Protein AF-A0A1V5F8S8-F1 (afdb_monomer_lite)

Secondary structure (DSSP, 8-state):
-HHHHHHHHTT--HHHHHHHHHHHHHHHHHHHHHHHHHHHHHHHHHHHHHHHHHHHHHHHHHHHHHHHHHHHHHHHHH-SHHHHHHHHHHHHHHHHHHHTTS--GGGS--

Foldseek 3Di:
DVQLVVVVVVVDASLVSLVVVVVVCCVVVVVVVVVCCVVCVVVVCVVQNPVSVVVVVVVCVVVVVVCSVVVSVVCNPPNCVVVVVVVVVVVVVVVVCVVVVNDDCVVVPD

Sequence (110 aa):
MVTIVAALLLGYSPRAAAEFSFLLALPTLGAATCHDLLGEGGAILEAAGPAGLALGFLTSLVVAWAAVKGFVAYLTRHGLSPFGWYRVALAVLLLGLTLAGIIQWEELMQ

pLDDT: mean 89.62, std 8.62, range [43.44, 97.38]

Radius of gyration: 18.08 Å; chains: 1; bounding box: 37×26×43 Å

Structure (mmCIF, N/CA/C/O backbone):
data_AF-A0A1V5F8S8-F1
#
_entry.id   AF-A0A1V5F8S8-F1
#
loop_
_atom_site.group_PDB
_atom_site.id
_atom_site.type_symbol
_atom_site.label_atom_id
_atom_site.label_alt_id
_atom_site.label_comp_id
_atom_site.label_asym_id
_atom_site.label_entity_id
_atom_site.label_seq_id
_atom_site.pdbx_PDB_ins_code
_atom_site.Cartn_x
_atom_site.Cartn_y
_atom_site.Cartn_z
_atom_site.occupancy
_atom_site.B_iso_or_equiv
_atom_site.auth_seq_id
_atom_site.auth_comp_id
_atom_site.auth_asym_id
_atom_site.auth_atom_id
_atom_site.pdbx_PDB_model_num
ATOM 1 N N . MET A 1 1 ? -4.916 -5.979 2.774 1.00 81.50 1 MET A N 1
ATOM 2 C CA . MET A 1 1 ? -6.104 -6.075 3.662 1.00 81.50 1 MET A CA 1
ATOM 3 C C . MET A 1 1 ? -6.115 -7.327 4.515 1.00 81.50 1 MET A C 1
ATOM 5 O O . MET A 1 1 ? -6.535 -7.207 5.653 1.00 81.50 1 MET A O 1
ATOM 9 N N . VAL A 1 2 ? -5.661 -8.483 4.015 1.00 92.25 2 VAL A N 1
ATOM 10 C CA . VAL A 1 2 ? -5.660 -9.747 4.779 1.00 92.25 2 VAL A CA 1
ATOM 11 C C . VAL A 1 2 ? -5.029 -9.581 6.168 1.00 92.25 2 VAL A C 1
ATOM 13 O O . VAL A 1 2 ? -5.662 -9.887 7.167 1.00 92.25 2 VAL A O 1
ATOM 16 N N . THR A 1 3 ? -3.842 -8.982 6.233 1.00 93.88 3 THR A N 1
ATOM 17 C CA . THR A 1 3 ? -3.098 -8.680 7.469 1.00 93.88 3 THR A CA 1
ATOM 18 C C . THR A 1 3 ? -3.836 -7.728 8.416 1.00 93.88 3 THR A C 1
ATOM 20 O O . THR A 1 3 ? -3.908 -7.983 9.613 1.00 93.88 3 THR A O 1
ATOM 23 N N . ILE A 1 4 ? -4.431 -6.654 7.888 1.00 93.25 4 ILE A N 1
ATOM 24 C CA . ILE A 1 4 ? -5.197 -5.674 8.678 1.00 93.25 4 ILE A CA 1
ATOM 25 C C . ILE A 1 4 ? -6.456 -6.326 9.260 1.00 93.25 4 ILE A C 1
ATOM 27 O O . ILE A 1 4 ? -6.739 -6.173 10.443 1.00 93.25 4 ILE A O 1
ATOM 31 N N . VAL A 1 5 ? -7.204 -7.072 8.442 1.00 93.56 5 VAL A N 1
ATOM 32 C CA . VAL A 1 5 ? -8.417 -7.778 8.877 1.00 93.56 5 VAL A CA 1
ATOM 33 C C . VAL A 1 5 ? -8.069 -8.835 9.921 1.00 93.56 5 VAL A C 1
ATOM 35 O O . VAL A 1 5 ? -8.736 -8.897 10.946 1.00 93.56 5 VAL A O 1
ATOM 38 N N . ALA A 1 6 ? -6.997 -9.604 9.718 1.00 94.75 6 ALA A N 1
ATOM 39 C CA . ALA A 1 6 ? -6.528 -10.579 10.699 1.00 94.75 6 ALA A CA 1
ATOM 40 C C . ALA A 1 6 ? -6.216 -9.924 12.056 1.00 94.75 6 ALA A C 1
ATOM 42 O O . ALA A 1 6 ? -6.681 -10.400 13.085 1.00 94.75 6 ALA A O 1
ATOM 43 N N . ALA A 1 7 ? -5.506 -8.791 12.069 1.00 93.94 7 ALA A N 1
ATOM 44 C CA . ALA A 1 7 ? -5.225 -8.059 13.303 1.00 93.94 7 ALA A CA 1
ATOM 45 C C . ALA A 1 7 ? -6.501 -7.504 13.971 1.00 93.94 7 ALA A C 1
ATOM 47 O O 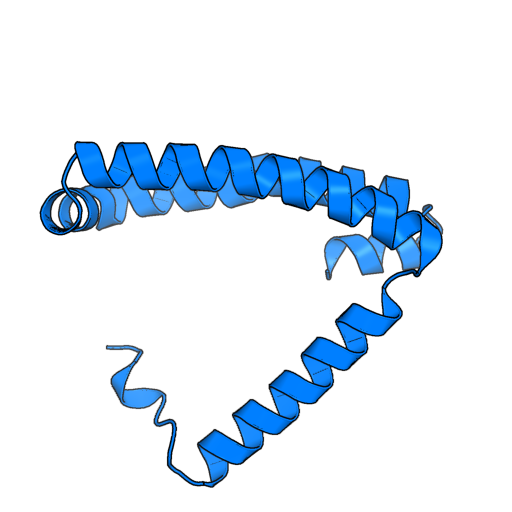. ALA A 1 7 ? -6.639 -7.573 15.190 1.00 93.94 7 ALA A O 1
ATOM 48 N N . LEU A 1 8 ? -7.472 -7.011 13.199 1.00 93.12 8 LEU A N 1
ATOM 49 C CA . LEU A 1 8 ? -8.765 -6.576 13.743 1.00 93.12 8 LEU A CA 1
ATOM 50 C C . LEU A 1 8 ? -9.555 -7.735 14.371 1.00 93.12 8 LEU A C 1
ATOM 52 O O . LEU A 1 8 ? -10.150 -7.558 15.430 1.00 93.12 8 LEU A O 1
ATOM 56 N N . LEU A 1 9 ? -9.534 -8.923 13.755 1.00 94.06 9 LEU A N 1
ATOM 57 C CA . LEU A 1 9 ? -10.169 -10.131 14.301 1.00 94.06 9 LEU A CA 1
ATOM 58 C C . LEU A 1 9 ? -9.512 -10.595 15.608 1.00 94.06 9 LEU A C 1
ATOM 60 O O . LEU A 1 9 ? -10.187 -11.153 16.466 1.00 94.06 9 LEU A O 1
ATOM 64 N N . LEU A 1 10 ? -8.217 -10.320 15.781 1.00 95.19 10 LEU A N 1
ATOM 65 C CA . LEU A 1 10 ? -7.480 -10.540 17.028 1.00 95.19 10 LEU A CA 1
ATOM 66 C C . LEU A 1 10 ? -7.733 -9.447 18.089 1.00 95.19 10 LEU A C 1
ATOM 68 O O . LEU A 1 10 ? -7.155 -9.505 19.170 1.00 95.19 10 LEU A O 1
ATOM 72 N N . GLY A 1 11 ? -8.584 -8.454 17.804 1.00 92.38 11 GLY A N 1
ATOM 73 C CA . GLY A 1 11 ? -8.974 -7.403 18.749 1.00 92.38 11 GLY A CA 1
ATOM 74 C C . GLY A 1 11 ? -8.058 -6.175 18.779 1.00 92.38 11 GLY A C 1
ATOM 75 O O . GLY A 1 11 ? -8.206 -5.328 19.660 1.00 92.38 11 GLY A O 1
ATOM 76 N N . TYR A 1 12 ? -7.122 -6.035 17.834 1.00 93.69 12 TYR A N 1
ATOM 77 C CA . TYR A 1 12 ? -6.290 -4.832 17.739 1.00 93.69 12 TYR A CA 1
ATOM 78 C C . TYR A 1 12 ? -7.083 -3.630 17.212 1.00 93.69 12 TYR A C 1
ATOM 80 O O . TYR A 1 12 ? -8.056 -3.766 16.470 1.00 93.69 12 TYR A O 1
ATOM 88 N N . SER A 1 13 ? -6.638 -2.417 17.556 1.00 92.69 13 SER A N 1
ATOM 89 C CA . SER A 1 13 ? -7.245 -1.192 17.028 1.00 92.69 13 SER A CA 1
ATOM 90 C C . SER A 1 13 ? -6.979 -1.041 15.517 1.00 92.69 13 SER A C 1
ATOM 92 O O . SER A 1 13 ? -5.915 -1.448 15.041 1.00 92.69 13 SER A O 1
ATOM 94 N N . PRO A 1 14 ? -7.880 -0.401 14.741 1.00 90.50 14 PRO A N 1
ATOM 95 C CA . PRO A 1 14 ? -7.686 -0.197 13.299 1.00 90.50 14 PRO A CA 1
ATOM 96 C C . PRO A 1 14 ? -6.376 0.507 12.945 1.00 90.50 14 PRO A C 1
ATOM 98 O O . PRO A 1 14 ? -5.735 0.173 11.950 1.00 90.50 14 PRO A O 1
ATOM 101 N N . ARG A 1 15 ? -5.952 1.451 13.789 1.00 90.56 15 ARG A N 1
ATOM 102 C CA . ARG A 1 15 ? -4.683 2.154 13.631 1.00 90.56 15 ARG A CA 1
ATOM 103 C C . ARG A 1 15 ? -3.488 1.216 13.807 1.00 90.56 15 ARG A C 1
ATOM 105 O O . ARG A 1 15 ? -2.642 1.168 12.921 1.00 90.56 15 ARG A O 1
ATOM 112 N N . ALA A 1 16 ? -3.451 0.445 14.896 1.00 92.88 16 ALA A N 1
ATOM 113 C CA . ALA A 1 16 ? -2.361 -0.497 15.158 1.00 92.88 16 ALA A CA 1
ATOM 114 C C . ALA A 1 16 ? -2.286 -1.594 14.083 1.00 92.88 16 ALA A C 1
ATOM 116 O O . ALA A 1 16 ? -1.204 -1.928 13.608 1.00 92.88 16 ALA A O 1
ATOM 117 N N . ALA A 1 17 ? -3.439 -2.104 13.640 1.00 94.25 17 ALA A N 1
ATOM 118 C CA . ALA A 1 17 ? -3.530 -3.083 12.560 1.00 94.25 17 ALA A CA 1
ATOM 119 C C . ALA A 1 17 ? -2.956 -2.550 11.233 1.00 94.25 17 ALA A C 1
ATOM 121 O O . ALA A 1 17 ? -2.244 -3.267 10.524 1.00 94.25 17 ALA A O 1
ATOM 122 N N . ALA A 1 18 ? -3.245 -1.290 10.892 1.00 92.94 18 ALA A N 1
ATOM 123 C CA . ALA A 1 18 ? -2.702 -0.651 9.698 1.00 92.94 18 ALA A CA 1
ATOM 124 C C . ALA A 1 18 ? -1.197 -0.388 9.814 1.00 92.94 18 ALA A C 1
ATOM 126 O O . ALA A 1 18 ? -0.460 -0.751 8.902 1.00 92.94 18 ALA A O 1
ATOM 127 N N . GLU A 1 19 ? -0.735 0.186 10.928 1.00 92.12 19 GLU A N 1
ATOM 128 C CA . GLU A 1 19 ? 0.689 0.453 11.177 1.00 92.12 19 GLU A CA 1
ATOM 129 C C . GLU A 1 19 ? 1.516 -0.840 11.103 1.00 92.12 19 GLU A C 1
ATOM 131 O O . GLU A 1 19 ? 2.509 -0.890 10.378 1.00 92.12 19 GLU A O 1
ATOM 136 N N . PHE A 1 20 ? 1.052 -1.924 11.735 1.00 93.31 20 PHE A N 1
ATOM 137 C CA . PHE A 1 20 ? 1.676 -3.243 11.617 1.00 93.31 20 PHE A CA 1
ATOM 138 C C . PHE A 1 20 ? 1.731 -3.733 10.165 1.00 93.31 20 PHE A C 1
ATOM 140 O O . PHE A 1 20 ? 2.779 -4.171 9.694 1.00 93.31 20 PHE A O 1
ATOM 147 N N . SER A 1 21 ? 0.623 -3.628 9.424 1.00 94.25 21 SER A N 1
ATOM 148 C CA . SER A 1 21 ? 0.591 -4.059 8.025 1.00 94.25 21 SER A CA 1
ATOM 149 C C . SER A 1 21 ? 1.529 -3.245 7.132 1.00 94.25 21 SER A C 1
ATOM 151 O O . SER A 1 21 ? 2.051 -3.806 6.171 1.00 94.25 21 SER A O 1
ATOM 153 N N . PHE A 1 22 ? 1.733 -1.954 7.404 1.00 92.44 22 PHE A N 1
ATOM 154 C CA . PHE A 1 22 ? 2.689 -1.133 6.657 1.00 92.44 22 PHE A CA 1
ATOM 155 C C . PHE A 1 22 ? 4.132 -1.484 7.000 1.00 92.44 22 PHE A C 1
ATOM 157 O O . PHE A 1 22 ? 4.957 -1.599 6.098 1.00 92.44 22 PHE A O 1
ATOM 164 N N . LEU A 1 23 ? 4.430 -1.722 8.278 1.00 93.69 23 LEU A N 1
ATOM 165 C CA . LEU A 1 23 ? 5.752 -2.184 8.698 1.00 93.69 23 LEU A CA 1
ATOM 166 C C . LEU A 1 23 ? 6.094 -3.545 8.084 1.00 93.69 23 LEU A C 1
ATOM 168 O O . LEU A 1 23 ? 7.218 -3.740 7.641 1.00 93.69 23 LEU A O 1
ATOM 172 N N . LEU A 1 24 ? 5.120 -4.454 7.991 1.00 94.88 24 LEU A N 1
ATOM 173 C CA . LEU A 1 24 ? 5.281 -5.751 7.332 1.00 94.88 24 LEU A CA 1
ATOM 174 C C . LEU A 1 24 ? 5.426 -5.634 5.803 1.00 94.88 24 LEU A C 1
ATOM 176 O O . LEU A 1 24 ? 6.086 -6.466 5.176 1.00 94.88 24 LEU A O 1
ATOM 180 N N . ALA A 1 25 ? 4.833 -4.607 5.189 1.00 94.06 25 ALA A N 1
ATOM 181 C CA . ALA A 1 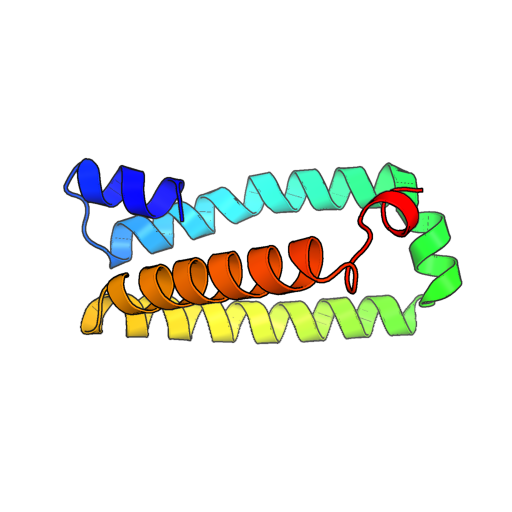25 ? 4.956 -4.360 3.754 1.00 94.06 25 ALA A CA 1
ATOM 182 C C . ALA A 1 25 ? 6.391 -3.983 3.348 1.00 94.06 25 ALA A C 1
ATOM 184 O O . ALA A 1 25 ? 6.828 -4.364 2.270 1.00 94.06 25 ALA A O 1
ATOM 185 N N . LEU A 1 26 ? 7.147 -3.293 4.211 1.00 93.25 26 LEU A N 1
ATOM 186 C CA . LEU A 1 26 ? 8.531 -2.890 3.929 1.00 93.25 26 LEU A CA 1
ATOM 187 C C . LEU A 1 26 ? 9.465 -4.071 3.586 1.00 93.25 26 LEU A C 1
ATOM 189 O O . LEU A 1 26 ? 10.055 -4.040 2.507 1.00 93.25 26 LEU A O 1
ATOM 193 N N . PRO A 1 27 ? 9.608 -5.122 4.421 1.00 95.12 27 PRO A N 1
ATOM 194 C CA . PRO A 1 27 ? 10.472 -6.251 4.090 1.00 95.12 27 PRO A CA 1
ATOM 195 C C . PRO A 1 27 ? 9.914 -7.099 2.945 1.00 95.12 27 PRO A C 1
ATOM 197 O O . PRO A 1 27 ? 10.683 -7.599 2.133 1.00 95.12 27 PRO A O 1
ATOM 200 N N . THR A 1 28 ? 8.591 -7.257 2.854 1.00 95.38 28 THR A N 1
ATOM 201 C CA . THR A 1 28 ? 7.968 -8.132 1.847 1.00 95.38 28 THR A CA 1
ATOM 202 C C . THR A 1 28 ? 8.006 -7.524 0.448 1.00 95.38 28 THR A C 1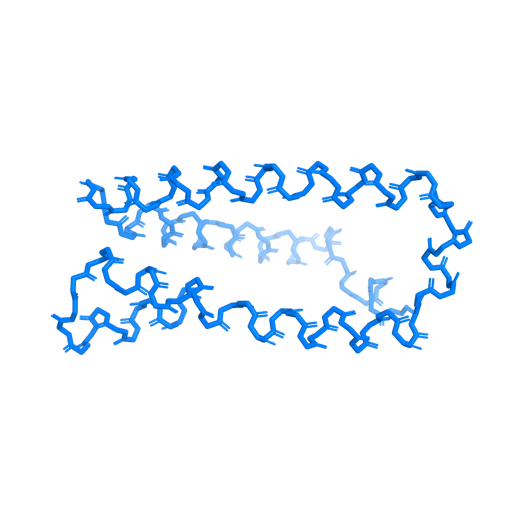
ATOM 204 O O . THR A 1 28 ? 8.487 -8.168 -0.480 1.00 95.38 28 THR A O 1
ATOM 207 N N . LEU A 1 29 ? 7.572 -6.271 0.293 1.00 94.38 29 LEU A N 1
ATOM 208 C CA . LEU A 1 29 ? 7.647 -5.560 -0.985 1.00 94.38 29 LEU A CA 1
ATOM 209 C C . LEU A 1 29 ? 9.088 -5.199 -1.338 1.00 94.38 29 LEU A C 1
ATOM 211 O O . LEU A 1 29 ? 9.443 -5.250 -2.510 1.00 94.38 29 LEU A O 1
ATOM 215 N N . GLY A 1 30 ? 9.923 -4.876 -0.345 1.00 94.12 30 GLY A N 1
ATOM 216 C CA . GLY A 1 30 ? 11.350 -4.642 -0.555 1.00 94.12 30 GLY A CA 1
ATOM 217 C C . GLY A 1 30 ? 12.041 -5.876 -1.133 1.00 94.12 30 GLY A C 1
ATOM 218 O O . GLY A 1 30 ? 12.723 -5.772 -2.147 1.00 94.12 30 GLY A O 1
ATOM 219 N N . ALA A 1 31 ? 11.802 -7.055 -0.551 1.00 94.88 31 ALA A N 1
ATOM 220 C CA . ALA A 1 31 ? 12.327 -8.313 -1.076 1.00 94.88 31 ALA A CA 1
ATOM 221 C C . ALA A 1 31 ? 11.796 -8.630 -2.483 1.00 94.88 31 ALA A C 1
ATOM 223 O O . ALA A 1 31 ? 12.592 -8.980 -3.351 1.00 94.88 31 ALA A O 1
ATOM 224 N N . ALA A 1 32 ? 10.491 -8.462 -2.724 1.00 94.12 32 ALA A N 1
ATOM 225 C CA . ALA A 1 32 ? 9.896 -8.671 -4.046 1.00 94.12 32 ALA A CA 1
ATOM 226 C C . ALA A 1 32 ? 10.499 -7.725 -5.098 1.00 94.12 32 ALA A C 1
ATOM 228 O O . ALA A 1 32 ? 10.956 -8.170 -6.141 1.00 94.12 32 ALA A O 1
ATOM 229 N N . THR A 1 33 ? 10.623 -6.436 -4.774 1.00 91.31 33 THR A N 1
ATOM 230 C CA . THR A 1 33 ? 11.228 -5.436 -5.668 1.00 91.31 33 THR A CA 1
ATOM 231 C C . THR A 1 33 ? 12.684 -5.775 -5.973 1.00 91.31 33 THR A C 1
ATOM 233 O O . THR A 1 33 ? 13.104 -5.695 -7.120 1.00 91.31 33 THR A O 1
ATOM 236 N N . CYS A 1 34 ? 13.472 -6.169 -4.967 1.00 91.94 34 CYS A N 1
ATOM 237 C CA . CYS A 1 34 ? 14.854 -6.593 -5.189 1.00 91.94 34 CYS A CA 1
ATOM 238 C C . CYS A 1 34 ? 14.933 -7.826 -6.094 1.00 91.94 34 CYS A C 1
ATOM 240 O O . CYS A 1 34 ? 15.792 -7.878 -6.966 1.00 91.94 34 CYS A O 1
ATOM 242 N N . HIS A 1 35 ? 14.048 -8.803 -5.894 1.00 92.94 35 HIS A N 1
ATOM 243 C CA . HIS A 1 35 ? 13.975 -9.987 -6.741 1.00 92.94 35 HIS A CA 1
ATOM 244 C C . HIS A 1 35 ? 13.668 -9.613 -8.201 1.00 92.94 35 HIS A C 1
ATOM 246 O O . HIS A 1 35 ? 14.398 -10.023 -9.102 1.00 92.94 35 HIS A O 1
ATOM 252 N N . ASP A 1 36 ? 12.665 -8.765 -8.426 1.00 89.06 36 ASP A N 1
ATOM 253 C CA . ASP A 1 36 ? 12.254 -8.339 -9.768 1.00 89.06 36 ASP A CA 1
ATOM 254 C C . ASP A 1 36 ? 13.325 -7.472 -10.445 1.00 89.06 36 ASP A C 1
ATOM 256 O O . ASP A 1 36 ? 13.592 -7.622 -11.634 1.00 89.06 36 ASP A O 1
ATOM 260 N N . LEU A 1 37 ? 14.028 -6.623 -9.688 1.00 87.81 37 LEU A N 1
ATOM 261 C CA . LEU A 1 37 ? 15.158 -5.846 -10.205 1.00 87.81 37 LEU A CA 1
ATOM 262 C C . LEU A 1 37 ? 16.337 -6.728 -10.635 1.00 87.81 37 LEU A C 1
ATOM 264 O O . LEU A 1 37 ? 17.035 -6.380 -11.585 1.00 87.81 37 LEU A O 1
ATOM 268 N N . LEU A 1 38 ? 16.573 -7.854 -9.959 1.00 89.31 38 LEU A N 1
ATOM 269 C CA . LEU A 1 38 ? 17.624 -8.799 -10.344 1.00 89.31 38 LEU A CA 1
ATOM 270 C C . LEU A 1 38 ? 17.240 -9.622 -11.582 1.00 89.31 38 LEU A C 1
ATOM 272 O O . LEU A 1 38 ? 18.125 -9.973 -12.359 1.00 89.31 38 LEU A O 1
ATOM 276 N N . GLY A 1 39 ? 15.951 -9.929 -11.761 1.00 87.31 39 GLY A N 1
ATOM 277 C CA . GLY A 1 39 ? 15.450 -10.695 -12.907 1.00 87.31 39 GLY A CA 1
ATOM 278 C C . GLY A 1 39 ? 15.216 -9.847 -14.160 1.00 87.31 39 GLY A C 1
ATOM 279 O O . GLY A 1 39 ? 15.763 -10.134 -15.220 1.00 87.31 39 GLY A O 1
ATOM 280 N N . GLU A 1 40 ? 14.424 -8.784 -14.035 1.00 82.94 40 GLU A N 1
ATOM 281 C CA . GLU A 1 40 ? 13.903 -7.980 -15.151 1.00 82.94 40 GLU A CA 1
ATOM 282 C C . GLU A 1 40 ? 14.446 -6.544 -15.180 1.00 82.94 40 GLU A C 1
ATOM 284 O O . GLU A 1 40 ? 14.154 -5.777 -16.102 1.00 82.94 40 GLU A O 1
ATOM 289 N N . GLY A 1 41 ? 15.276 -6.154 -14.206 1.00 77.88 41 GLY A N 1
ATOM 290 C CA . GLY A 1 41 ? 15.741 -4.769 -14.065 1.00 77.88 41 GLY A CA 1
ATOM 291 C C . GLY A 1 41 ? 16.452 -4.206 -15.299 1.00 77.88 41 GLY A C 1
ATOM 292 O O . GLY A 1 41 ? 16.354 -3.007 -15.558 1.00 77.88 41 GLY A O 1
ATOM 293 N N . GLY A 1 42 ? 17.112 -5.055 -16.095 1.00 81.56 42 GLY A N 1
ATOM 294 C CA . GLY A 1 42 ? 17.734 -4.658 -17.363 1.00 81.56 42 GLY A CA 1
ATOM 295 C C . GLY A 1 42 ? 16.719 -4.189 -18.411 1.00 81.56 42 GLY A C 1
ATOM 296 O O . GLY A 1 42 ? 16.886 -3.109 -18.975 1.00 81.56 42 GLY A O 1
ATOM 297 N N . ALA A 1 43 ? 15.635 -4.944 -18.613 1.00 84.50 43 ALA A N 1
ATOM 298 C CA . ALA A 1 43 ? 14.584 -4.606 -19.576 1.00 84.50 43 ALA A CA 1
ATOM 299 C C . ALA A 1 43 ? 13.819 -3.339 -19.160 1.00 84.50 43 ALA A C 1
ATOM 301 O O . ALA A 1 43 ? 13.513 -2.480 -19.986 1.00 84.50 43 ALA A O 1
ATOM 302 N N . ILE A 1 44 ? 13.571 -3.178 -17.856 1.00 82.94 44 ILE A N 1
ATOM 303 C CA . ILE A 1 44 ? 12.917 -1.985 -17.305 1.00 82.94 44 ILE A CA 1
ATOM 304 C C . ILE A 1 44 ? 13.794 -0.742 -17.513 1.00 82.94 44 ILE A C 1
ATOM 306 O O . ILE A 1 44 ? 13.291 0.322 -17.883 1.00 82.94 44 ILE A O 1
ATOM 310 N N . LEU A 1 45 ? 15.109 -0.865 -17.298 1.00 86.19 45 LEU A N 1
ATOM 311 C CA . LEU A 1 45 ? 16.050 0.234 -17.499 1.00 86.19 45 LEU A CA 1
ATOM 312 C C . LEU A 1 45 ? 16.162 0.631 -18.975 1.00 86.19 45 LEU A C 1
ATOM 314 O O . LEU A 1 45 ? 16.275 1.818 -19.268 1.00 86.19 45 LEU A O 1
ATOM 318 N N . GLU A 1 46 ? 16.109 -0.334 -19.890 1.00 88.00 46 GLU A N 1
ATOM 319 C CA . GLU A 1 46 ? 16.121 -0.076 -21.331 1.00 88.00 46 GLU A CA 1
ATOM 320 C C . GLU A 1 46 ? 14.838 0.634 -21.794 1.00 88.00 46 GLU A C 1
ATOM 322 O O . GLU A 1 46 ? 14.910 1.604 -22.547 1.00 88.00 46 GLU A O 1
ATOM 327 N N . ALA A 1 47 ? 13.673 0.225 -21.282 1.00 88.31 47 ALA A N 1
ATOM 328 C CA . ALA A 1 47 ? 12.387 0.817 -21.648 1.00 88.31 47 ALA A CA 1
ATOM 329 C C . ALA A 1 47 ? 12.161 2.221 -21.053 1.00 88.31 47 ALA A C 1
ATOM 331 O O . ALA A 1 47 ? 11.683 3.122 -21.742 1.00 88.31 47 ALA A O 1
ATOM 332 N N . ALA A 1 48 ? 12.470 2.418 -19.767 1.00 87.06 48 ALA A N 1
ATOM 333 C CA . ALA A 1 48 ? 12.182 3.667 -19.052 1.00 87.06 48 ALA A CA 1
ATOM 334 C C . ALA A 1 48 ? 13.370 4.643 -19.007 1.00 87.06 48 ALA A C 1
ATOM 336 O O . ALA A 1 48 ? 13.193 5.842 -18.765 1.00 87.06 48 ALA A O 1
ATOM 337 N N . GLY A 1 49 ? 14.590 4.144 -19.204 1.00 90.69 49 GLY A N 1
ATOM 338 C CA . GLY A 1 49 ? 15.823 4.892 -19.003 1.00 90.69 49 GLY A CA 1
ATOM 339 C C . GLY A 1 49 ? 16.108 5.229 -17.526 1.00 90.69 49 GLY A C 1
ATOM 340 O O . GLY A 1 49 ? 15.212 5.217 -16.675 1.00 90.69 49 GLY A O 1
ATOM 341 N N . PRO A 1 50 ? 17.354 5.611 -17.186 1.00 88.56 50 PRO A N 1
ATOM 342 C CA . PRO A 1 50 ? 17.734 5.933 -15.806 1.00 88.56 50 PRO A CA 1
ATOM 343 C C . PRO A 1 50 ? 16.933 7.102 -15.209 1.00 88.56 50 PRO A C 1
ATOM 345 O O . PRO A 1 50 ? 16.570 7.086 -14.033 1.00 88.56 50 PRO A O 1
ATOM 348 N N . ALA A 1 51 ? 16.638 8.121 -16.024 1.00 92.19 51 ALA A N 1
ATOM 349 C CA . ALA A 1 51 ? 15.894 9.305 -15.596 1.00 92.19 51 ALA A CA 1
ATOM 350 C C . ALA A 1 51 ? 14.407 9.003 -15.346 1.00 92.19 51 ALA A C 1
ATOM 352 O O . ALA A 1 51 ? 13.846 9.478 -14.358 1.00 92.19 51 ALA A O 1
ATOM 353 N N . GLY A 1 52 ? 13.779 8.189 -16.204 1.00 92.81 52 GLY A N 1
ATOM 354 C CA . GLY A 1 52 ? 12.392 7.760 -16.025 1.00 92.81 52 GLY A CA 1
ATOM 355 C C . GL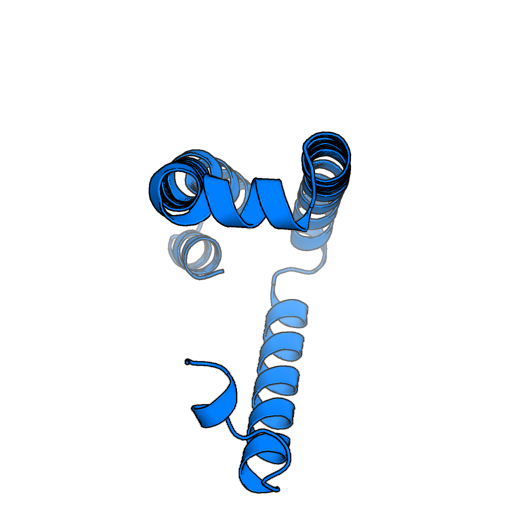Y A 1 52 ? 12.229 6.901 -14.774 1.00 92.81 52 GLY A C 1
ATOM 356 O O . GLY A 1 52 ? 11.323 7.146 -13.977 1.00 92.81 52 GLY A O 1
ATOM 357 N N . LEU A 1 53 ? 13.168 5.978 -14.538 1.00 90.12 53 LEU A N 1
ATOM 358 C CA . LEU A 1 53 ? 13.186 5.150 -13.334 1.00 90.12 53 LEU A CA 1
ATOM 359 C C . LEU A 1 53 ? 13.320 5.998 -12.060 1.00 90.12 53 LEU A C 1
ATOM 361 O O . LEU A 1 53 ? 12.563 5.814 -11.108 1.00 90.12 53 LEU A O 1
ATOM 365 N N . ALA A 1 54 ? 14.234 6.974 -12.054 1.00 91.88 54 ALA A N 1
ATOM 366 C CA . ALA A 1 54 ? 14.419 7.877 -10.920 1.00 91.88 54 ALA A CA 1
ATOM 367 C C . ALA A 1 54 ? 13.164 8.723 -10.639 1.00 91.88 54 ALA A C 1
ATOM 369 O O . ALA A 1 54 ? 12.756 8.860 -9.486 1.00 91.88 54 ALA A O 1
ATOM 370 N N . LEU A 1 55 ? 12.514 9.254 -11.679 1.00 95.50 55 LEU A N 1
ATOM 371 C CA . LEU A 1 55 ? 11.271 10.016 -11.535 1.00 95.50 55 LEU A CA 1
ATOM 372 C C . LEU A 1 55 ? 10.121 9.144 -11.021 1.00 95.50 55 LEU A C 1
ATOM 374 O O . LEU A 1 55 ? 9.422 9.548 -10.090 1.00 95.50 55 LEU A O 1
ATOM 378 N N . GLY A 1 56 ? 9.936 7.946 -11.577 1.00 93.75 56 GLY A N 1
ATOM 379 C CA . GLY A 1 56 ? 8.923 6.989 -11.125 1.00 93.75 56 GLY A CA 1
ATOM 380 C C . GLY A 1 56 ? 9.132 6.574 -9.668 1.00 93.75 56 GLY A C 1
ATOM 381 O O . GLY A 1 56 ? 8.186 6.557 -8.880 1.00 93.75 56 GLY A O 1
ATOM 382 N N . PHE A 1 57 ? 10.385 6.335 -9.277 1.00 92.00 57 PHE A N 1
ATOM 383 C CA . PHE A 1 57 ? 10.747 6.019 -7.900 1.00 92.00 57 PHE A CA 1
ATOM 384 C C . PHE A 1 57 ? 10.436 7.178 -6.943 1.00 92.00 57 PHE A C 1
ATOM 386 O O . PHE A 1 57 ? 9.751 6.985 -5.938 1.00 92.00 57 PHE A O 1
ATOM 393 N N . LEU A 1 58 ? 10.876 8.400 -7.265 1.00 96.75 58 LEU A N 1
ATOM 394 C CA . LEU A 1 58 ? 10.656 9.577 -6.418 1.00 96.75 58 LEU A CA 1
ATOM 395 C C . LEU A 1 58 ? 9.171 9.937 -6.295 1.00 96.75 58 LEU A C 1
ATOM 397 O O . LEU A 1 58 ? 8.690 10.217 -5.197 1.00 96.75 58 LEU A O 1
ATOM 401 N N . THR A 1 59 ? 8.431 9.907 -7.403 1.00 97.12 59 THR A N 1
ATOM 402 C CA . THR A 1 59 ? 6.986 10.182 -7.398 1.00 97.12 59 THR A CA 1
ATOM 403 C C . THR A 1 59 ? 6.231 9.138 -6.582 1.00 97.12 59 THR A C 1
ATOM 405 O O . THR A 1 59 ? 5.432 9.506 -5.718 1.00 97.12 59 THR A O 1
ATOM 408 N N . SER A 1 60 ? 6.542 7.853 -6.765 1.00 95.31 60 SER A N 1
ATOM 409 C CA . SER A 1 60 ? 5.946 6.765 -5.984 1.00 95.31 60 SER A CA 1
ATOM 410 C C . SER A 1 60 ? 6.258 6.890 -4.495 1.00 95.31 60 SER A C 1
ATOM 412 O O . SER A 1 60 ? 5.362 6.697 -3.679 1.00 95.31 60 SER A O 1
ATOM 414 N N . LEU A 1 61 ? 7.481 7.282 -4.120 1.00 94.69 61 LEU A N 1
ATOM 415 C CA . LEU A 1 61 ? 7.869 7.503 -2.724 1.00 94.69 61 LEU A CA 1
ATOM 416 C C . LEU A 1 61 ? 7.003 8.585 -2.057 1.00 94.69 61 LEU A C 1
ATOM 418 O O . LEU A 1 61 ? 6.462 8.376 -0.968 1.00 94.69 61 LEU A O 1
ATOM 422 N N . VAL A 1 62 ? 6.841 9.734 -2.721 1.00 97.12 62 VAL A N 1
ATOM 423 C CA . VAL A 1 62 ? 6.056 10.865 -2.201 1.00 97.12 62 VAL A CA 1
ATOM 424 C C . VAL A 1 62 ? 4.576 10.503 -2.101 1.00 97.12 62 VAL A C 1
ATOM 426 O O . VAL A 1 62 ? 3.947 10.743 -1.066 1.00 97.12 62 VAL A O 1
ATOM 429 N N . VAL A 1 63 ? 4.020 9.896 -3.153 1.00 97.38 63 VAL A N 1
ATOM 430 C CA . VAL A 1 63 ? 2.610 9.488 -3.187 1.00 97.38 63 VAL A CA 1
ATOM 431 C C . VAL A 1 63 ? 2.337 8.403 -2.151 1.00 97.38 63 VAL A C 1
ATOM 433 O O . VAL A 1 63 ? 1.344 8.501 -1.436 1.00 97.38 63 VAL A O 1
ATOM 436 N N . ALA A 1 64 ? 3.221 7.413 -2.002 1.00 94.06 64 ALA A N 1
ATOM 437 C CA . ALA A 1 64 ? 3.083 6.367 -0.995 1.00 94.06 64 ALA A CA 1
ATOM 438 C C . ALA A 1 64 ? 3.080 6.956 0.419 1.00 94.06 64 ALA A C 1
ATOM 440 O O . ALA A 1 64 ? 2.179 6.655 1.200 1.00 94.06 64 ALA A O 1
ATOM 441 N N . TRP A 1 65 ? 4.018 7.848 0.748 1.00 93.62 65 TRP A N 1
ATOM 442 C CA . TRP A 1 65 ? 4.044 8.503 2.058 1.00 93.62 65 TRP A CA 1
ATOM 443 C C . TRP A 1 65 ? 2.754 9.288 2.347 1.00 93.62 65 TRP A C 1
ATOM 445 O O . TRP A 1 65 ? 2.154 9.139 3.420 1.00 93.62 65 TRP A O 1
ATOM 455 N N . ALA A 1 66 ? 2.285 10.077 1.376 1.00 96.06 66 ALA A N 1
ATOM 456 C CA . ALA A 1 66 ? 1.039 10.830 1.494 1.00 96.06 66 ALA A CA 1
ATOM 457 C C . ALA A 1 66 ? -0.181 9.902 1.649 1.00 96.06 66 ALA A C 1
ATOM 459 O O . ALA A 1 66 ? -1.028 10.126 2.519 1.00 96.06 66 ALA A O 1
ATOM 460 N N . ALA A 1 67 ? -0.241 8.831 0.854 1.00 94.56 67 ALA A N 1
ATOM 461 C CA . ALA A 1 67 ? -1.313 7.845 0.874 1.00 94.56 67 ALA A CA 1
ATOM 462 C C . ALA A 1 67 ? -1.368 7.086 2.204 1.00 94.56 67 ALA A C 1
ATOM 464 O O . ALA A 1 67 ? -2.451 6.947 2.763 1.00 94.56 67 ALA A O 1
ATOM 465 N N . VAL A 1 68 ? -0.229 6.652 2.758 1.00 92.44 68 VAL A N 1
ATOM 466 C CA . VAL A 1 68 ? -0.169 5.967 4.061 1.00 92.44 68 VAL A CA 1
ATOM 467 C C . VAL A 1 68 ? -0.697 6.875 5.167 1.00 92.44 68 VAL A C 1
ATOM 469 O O . VAL A 1 68 ? -1.582 6.478 5.929 1.00 92.44 68 VAL A O 1
ATOM 472 N N . LYS A 1 69 ? -0.212 8.122 5.228 1.00 91.12 69 LYS A N 1
ATOM 473 C CA . LYS A 1 69 ? -0.662 9.100 6.225 1.00 91.12 69 LYS A CA 1
ATOM 474 C C . LYS A 1 69 ? -2.168 9.361 6.118 1.00 91.12 69 LYS A C 1
ATOM 476 O O . LYS A 1 69 ? -2.868 9.349 7.133 1.00 91.12 69 LYS A O 1
ATOM 481 N N . GLY A 1 70 ? -2.669 9.572 4.899 1.00 92.56 70 GLY A N 1
ATOM 482 C CA . GLY A 1 70 ? -4.092 9.786 4.638 1.00 92.56 70 GLY A CA 1
ATOM 483 C C . GLY A 1 70 ? -4.941 8.565 4.988 1.00 92.56 70 GLY A C 1
ATOM 484 O O . GLY A 1 70 ? -5.967 8.692 5.653 1.00 92.56 70 GLY A O 1
ATOM 485 N N . PHE A 1 71 ? -4.483 7.373 4.611 1.00 91.94 71 PHE A N 1
ATOM 486 C CA . PHE A 1 71 ? -5.177 6.115 4.849 1.00 91.94 71 PHE A CA 1
ATOM 487 C C . PHE A 1 71 ? -5.321 5.810 6.340 1.00 91.94 71 PHE A C 1
ATOM 489 O O . PHE A 1 71 ? -6.428 5.519 6.787 1.00 91.94 71 PHE A O 1
ATOM 496 N N . VAL A 1 72 ? -4.251 5.929 7.134 1.00 91.12 72 VAL A N 1
ATOM 497 C CA . VAL A 1 72 ? -4.315 5.678 8.586 1.00 91.12 72 VAL A CA 1
ATOM 498 C C . VAL A 1 72 ? -5.282 6.657 9.269 1.00 91.12 72 VAL A C 1
ATOM 500 O O . VAL A 1 72 ? -6.095 6.253 10.109 1.00 91.12 72 VAL A O 1
ATOM 503 N N . ALA A 1 73 ? -5.260 7.934 8.873 1.00 90.06 73 ALA A N 1
ATOM 504 C CA . ALA A 1 73 ? -6.187 8.942 9.389 1.00 90.06 73 ALA A CA 1
ATOM 505 C C . ALA A 1 73 ? -7.648 8.647 9.005 1.00 90.06 73 ALA A C 1
ATOM 507 O O . ALA A 1 73 ? -8.546 8.745 9.845 1.00 90.06 73 ALA A O 1
ATOM 508 N N . TYR A 1 74 ? -7.889 8.252 7.754 1.00 91.06 74 TYR A N 1
ATOM 509 C CA . TYR A 1 74 ? -9.214 7.896 7.254 1.00 91.06 74 TYR A CA 1
ATOM 510 C C . TYR A 1 74 ? -9.780 6.660 7.955 1.00 91.06 74 TYR A C 1
ATOM 512 O O . TYR A 1 74 ? -10.922 6.672 8.422 1.00 91.06 74 TYR A O 1
ATOM 520 N N . LEU A 1 75 ? -8.957 5.617 8.071 1.00 88.62 75 LEU A N 1
ATOM 521 C CA . LEU A 1 75 ? -9.318 4.335 8.658 1.00 88.62 75 LEU A CA 1
ATOM 522 C C . LEU A 1 75 ? -9.789 4.484 10.106 1.00 88.62 75 LEU A C 1
ATOM 524 O O . LEU A 1 75 ? -10.757 3.848 10.511 1.00 88.62 75 LEU A O 1
ATOM 528 N N . THR A 1 76 ? -9.139 5.369 10.862 1.00 83.56 76 THR A N 1
ATOM 529 C CA . THR A 1 76 ? -9.495 5.652 12.259 1.00 83.56 76 THR A CA 1
ATOM 530 C C . THR A 1 76 ? -10.893 6.281 12.391 1.00 83.56 76 THR A C 1
ATOM 532 O O . THR A 1 76 ? -11.511 6.161 13.442 1.00 83.56 76 THR A O 1
ATOM 535 N N . ARG A 1 77 ? -11.413 6.933 11.338 1.00 85.25 77 ARG A N 1
ATOM 536 C CA . ARG A 1 77 ? -12.721 7.615 11.346 1.00 85.25 77 ARG A CA 1
ATOM 537 C C . ARG A 1 77 ? -13.854 6.820 10.694 1.00 85.25 77 ARG A C 1
ATOM 539 O O . ARG A 1 77 ? -14.969 6.866 11.194 1.00 85.25 77 ARG A O 1
ATOM 546 N N . HIS A 1 78 ? -13.587 6.121 9.589 1.00 84.88 78 HIS A N 1
ATOM 547 C CA . HIS A 1 78 ? -14.628 5.485 8.761 1.00 84.88 78 HIS A CA 1
ATOM 548 C C . HIS A 1 78 ? -14.534 3.950 8.714 1.00 84.88 78 HIS A C 1
ATOM 550 O O . HIS A 1 78 ? -15.428 3.290 8.184 1.00 84.88 78 HIS A O 1
ATOM 556 N N . GLY A 1 79 ? -13.465 3.362 9.264 1.00 85.62 79 GLY A N 1
ATOM 557 C CA . GLY A 1 79 ? -13.225 1.920 9.210 1.00 85.62 79 GLY A CA 1
ATOM 558 C C . GLY A 1 79 ? -12.928 1.396 7.797 1.00 85.62 79 GLY A C 1
ATOM 559 O O . GLY A 1 79 ? -12.599 2.148 6.880 1.00 85.62 79 GLY A O 1
ATOM 560 N N . LEU A 1 80 ? -13.009 0.070 7.626 1.00 86.44 80 LEU A N 1
ATOM 561 C CA . LEU A 1 80 ? -12.686 -0.629 6.367 1.00 86.44 80 LEU A CA 1
ATOM 562 C C . LEU A 1 80 ? -13.881 -0.828 5.423 1.00 86.44 80 LEU A C 1
ATOM 564 O O . LEU A 1 80 ? -13.678 -1.225 4.277 1.00 86.44 80 LEU A O 1
ATOM 568 N N . SER A 1 81 ? -15.109 -0.568 5.879 1.00 88.81 81 SER A N 1
ATOM 569 C CA . SER A 1 81 ? -16.343 -0.828 5.120 1.00 88.81 81 SER A CA 1
ATOM 570 C C . SER A 1 81 ? -16.330 -0.299 3.669 1.00 88.81 81 SER A C 1
ATOM 572 O O . SER A 1 81 ? -16.553 -1.095 2.753 1.00 88.81 81 SER A O 1
ATOM 574 N N . PRO A 1 82 ? -15.989 0.980 3.396 1.00 89.62 82 PRO A N 1
ATOM 575 C CA . PRO A 1 82 ? -16.016 1.513 2.028 1.00 89.62 82 PRO A CA 1
ATOM 576 C C . PRO A 1 82 ? -15.017 0.823 1.089 1.00 89.62 82 PRO A C 1
ATOM 578 O O . PRO A 1 82 ? -15.304 0.638 -0.092 1.00 89.62 82 PRO A O 1
ATOM 581 N N . PHE A 1 83 ? -13.875 0.362 1.607 1.00 88.31 83 PHE A N 1
ATOM 582 C CA . PHE A 1 83 ? -12.918 -0.407 0.812 1.00 88.31 83 PHE A CA 1
ATOM 583 C C . PHE A 1 83 ? -13.436 -1.802 0.456 1.00 88.31 83 PHE A C 1
ATOM 585 O O . PHE A 1 83 ? -13.122 -2.312 -0.618 1.00 88.31 83 PHE A O 1
ATOM 592 N N . GLY A 1 84 ? -14.221 -2.422 1.340 1.00 90.69 84 GLY A N 1
ATOM 593 C CA . GLY A 1 84 ? -14.888 -3.690 1.053 1.00 90.69 84 GLY A CA 1
ATOM 594 C C . GLY A 1 84 ? -15.872 -3.542 -0.106 1.00 90.69 84 GLY A C 1
ATOM 595 O O . GLY A 1 84 ? -15.772 -4.266 -1.095 1.00 90.69 84 GLY A O 1
ATOM 596 N N . TRP A 1 85 ? -16.753 -2.542 -0.025 1.00 94.44 85 TRP A N 1
ATOM 597 C CA . TRP A 1 85 ? -17.736 -2.255 -1.073 1.00 94.44 85 TRP A CA 1
ATOM 598 C C . TRP A 1 85 ? -17.099 -1.917 -2.419 1.00 94.44 85 TRP A C 1
ATOM 600 O O . TRP A 1 85 ? -17.516 -2.471 -3.434 1.00 94.44 85 TRP A O 1
ATOM 610 N N . TYR A 1 86 ? -16.049 -1.090 -2.431 1.00 94.50 86 TYR A N 1
ATOM 611 C CA . TYR A 1 86 ? -15.287 -0.797 -3.648 1.00 94.50 86 TYR A CA 1
ATOM 612 C C . TYR A 1 86 ? -14.782 -2.077 -4.329 1.00 94.50 86 TYR A C 1
ATOM 614 O O . TYR A 1 86 ? -14.945 -2.248 -5.536 1.00 94.50 86 TYR A O 1
ATOM 622 N N . ARG A 1 87 ? -14.212 -3.011 -3.556 1.00 93.31 87 ARG A N 1
ATOM 623 C CA . ARG A 1 87 ? -13.670 -4.261 -4.105 1.00 93.31 87 ARG A CA 1
ATOM 624 C C . ARG A 1 87 ? -14.756 -5.201 -4.613 1.00 93.31 87 ARG A C 1
ATOM 626 O O . ARG A 1 87 ? -14.541 -5.829 -5.642 1.00 93.31 87 ARG A O 1
ATOM 633 N N . VAL A 1 88 ? -15.897 -5.298 -3.929 1.00 95.62 88 VAL A N 1
ATOM 634 C CA . VAL A 1 88 ? -17.028 -6.120 -4.396 1.00 95.62 88 VAL A CA 1
ATOM 635 C C . VAL A 1 88 ? -17.605 -5.547 -5.690 1.00 95.62 88 VAL A C 1
ATOM 637 O O . VAL A 1 88 ? -17.787 -6.291 -6.648 1.00 95.62 88 VAL A O 1
ATOM 640 N N . ALA A 1 89 ? -17.817 -4.230 -5.759 1.00 96.94 89 ALA A N 1
ATOM 641 C CA . ALA A 1 89 ? -18.290 -3.571 -6.974 1.00 96.94 89 ALA A CA 1
ATOM 642 C C . ALA A 1 89 ? -17.316 -3.771 -8.147 1.00 96.94 89 ALA A C 1
ATOM 644 O O . ALA A 1 89 ? -17.737 -4.137 -9.242 1.00 96.94 89 ALA A O 1
ATOM 645 N N . LEU A 1 90 ? -16.011 -3.605 -7.904 1.00 95.62 90 LEU A N 1
ATOM 646 C CA . LEU A 1 90 ? -14.979 -3.843 -8.912 1.00 95.62 90 LEU A CA 1
ATOM 647 C C . LEU A 1 90 ? -14.942 -5.310 -9.361 1.00 95.62 90 LEU A C 1
ATOM 649 O O . LEU A 1 90 ? -14.831 -5.574 -10.552 1.00 95.62 90 LEU A O 1
ATOM 653 N N . ALA A 1 91 ? -15.067 -6.263 -8.434 1.00 94.94 91 ALA A N 1
ATOM 654 C CA . ALA A 1 91 ? -15.094 -7.686 -8.760 1.00 94.94 91 ALA A CA 1
ATOM 655 C C . ALA A 1 91 ? -16.292 -8.042 -9.650 1.00 94.94 91 ALA A C 1
ATOM 657 O O . ALA A 1 91 ? -16.127 -8.752 -10.638 1.00 94.94 91 ALA A O 1
ATOM 658 N N . VAL A 1 92 ? -17.480 -7.512 -9.340 1.00 97.00 92 VAL A N 1
ATOM 659 C CA . VAL A 1 92 ? -18.684 -7.703 -10.164 1.00 97.00 92 VAL A CA 1
ATOM 660 C C . VAL A 1 92 ? -18.515 -7.063 -11.543 1.00 97.00 92 VAL A C 1
ATOM 662 O O . VAL A 1 92 ? -18.865 -7.684 -12.543 1.00 97.00 92 VAL A O 1
ATOM 665 N N . LEU A 1 93 ? -17.944 -5.857 -11.617 1.00 95.75 93 LEU A N 1
ATOM 666 C CA . LEU A 1 93 ? -17.674 -5.178 -12.885 1.00 95.75 93 LEU A CA 1
ATOM 667 C C . LEU A 1 93 ? -16.706 -5.979 -13.764 1.00 95.75 93 LEU A C 1
ATOM 669 O O . LEU A 1 93 ? -16.998 -6.214 -14.934 1.00 95.75 93 LEU A O 1
ATOM 673 N N . LEU A 1 94 ? -15.577 -6.418 -13.200 1.00 93.12 94 LEU A N 1
ATOM 674 C CA . LEU A 1 94 ? -14.590 -7.223 -13.920 1.00 93.12 94 LEU A CA 1
ATOM 675 C C . LEU A 1 94 ? -15.196 -8.549 -14.383 1.00 93.12 94 LEU A C 1
ATOM 677 O O . LEU A 1 94 ? -15.015 -8.909 -15.538 1.00 93.12 94 LEU A O 1
ATOM 681 N N . LEU A 1 95 ? -15.976 -9.224 -13.533 1.00 93.44 95 LEU A N 1
ATOM 682 C CA . LEU A 1 95 ? -16.675 -10.453 -13.909 1.00 93.44 95 LEU A CA 1
ATOM 683 C C . LEU A 1 95 ? -17.681 -10.220 -15.049 1.00 93.44 95 LEU A C 1
ATOM 685 O O . LEU A 1 95 ? -17.794 -11.037 -15.956 1.00 93.44 95 LEU A O 1
ATOM 689 N N . GLY A 1 96 ? -18.403 -9.100 -15.036 1.00 94.56 96 GLY A N 1
ATOM 690 C CA . GLY A 1 96 ? -19.308 -8.735 -16.126 1.00 94.56 96 GLY A CA 1
ATOM 691 C C . GLY A 1 96 ? -18.569 -8.499 -17.445 1.00 94.56 96 GLY A C 1
ATOM 692 O O . GLY A 1 96 ? -18.998 -8.986 -18.487 1.00 94.56 96 GLY A O 1
ATOM 693 N N . LEU A 1 97 ? -17.434 -7.798 -17.400 1.00 92.56 97 LEU A N 1
ATOM 694 C CA . LEU A 1 97 ? -16.613 -7.500 -18.578 1.00 92.56 97 LEU A CA 1
ATOM 695 C C . LEU A 1 97 ? -15.965 -8.752 -19.180 1.00 92.56 97 LEU A C 1
ATOM 697 O O . LEU A 1 97 ? -15.856 -8.860 -20.402 1.00 92.56 97 LEU A O 1
ATOM 701 N N . THR A 1 98 ? -15.564 -9.708 -18.343 1.00 91.56 98 THR A N 1
ATOM 702 C CA . THR A 1 98 ? -14.997 -10.978 -18.811 1.00 91.56 98 THR A CA 1
ATOM 703 C C . THR A 1 98 ? -16.066 -11.872 -19.422 1.00 91.56 98 THR A C 1
ATOM 705 O O . THR A 1 98 ? -15.847 -12.437 -20.488 1.00 91.56 98 THR A O 1
ATOM 708 N N . LEU A 1 99 ? -17.252 -11.949 -18.811 1.00 91.62 99 LEU A N 1
ATOM 709 C CA . LEU A 1 99 ? -18.390 -12.685 -19.373 1.00 91.62 99 LEU A CA 1
ATOM 710 C C . LEU A 1 99 ? -18.912 -12.056 -20.673 1.00 91.62 99 LEU A C 1
ATOM 712 O O . LEU A 1 99 ? -19.387 -12.773 -21.548 1.00 91.62 99 LEU A O 1
ATOM 716 N N . ALA A 1 100 ? -18.788 -10.735 -20.826 1.00 90.69 100 ALA A N 1
ATOM 717 C CA . ALA A 1 100 ? -19.082 -10.030 -22.072 1.00 90.69 100 ALA A CA 1
ATOM 718 C C . ALA A 1 100 ? -18.023 -10.257 -23.173 1.00 90.69 100 ALA A C 1
ATOM 720 O O . ALA A 1 100 ? -18.192 -9.759 -24.283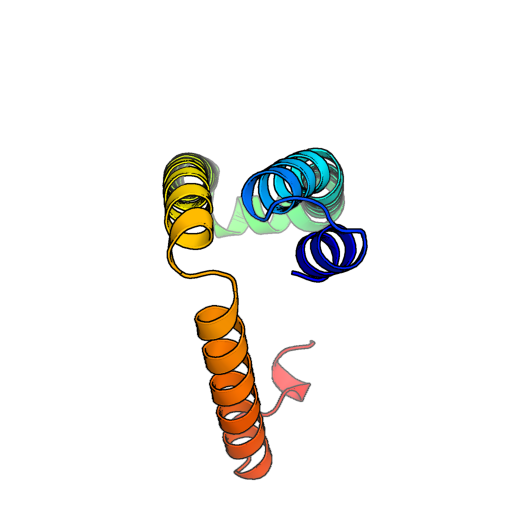 1.00 90.69 100 ALA A O 1
ATOM 721 N N . GLY A 1 101 ? -16.930 -10.973 -22.879 1.00 85.00 101 GLY A N 1
ATOM 722 C CA . GLY A 1 101 ? -15.850 -11.256 -23.828 1.00 85.00 101 GLY A CA 1
ATOM 723 C C . GLY A 1 101 ? -14.972 -10.049 -24.173 1.00 85.00 101 GLY A C 1
ATOM 724 O O . GLY A 1 101 ? -14.180 -10.132 -25.106 1.00 85.00 101 GLY A O 1
ATOM 725 N N . ILE A 1 102 ? -15.106 -8.937 -23.439 1.00 84.56 102 ILE A N 1
ATOM 726 C CA . ILE A 1 102 ? -14.341 -7.698 -23.663 1.00 84.56 102 ILE A CA 1
ATOM 727 C C . ILE A 1 102 ? -12.920 -7.833 -23.107 1.00 84.56 102 ILE A C 1
ATOM 729 O O . ILE A 1 102 ? -11.981 -7.280 -23.669 1.00 84.56 102 ILE A O 1
ATOM 733 N N . ILE A 1 103 ? -12.764 -8.557 -21.995 1.00 81.94 103 ILE A N 1
ATOM 734 C CA . ILE A 1 103 ? -11.467 -8.807 -21.359 1.00 81.94 103 ILE A CA 1
ATOM 735 C C . ILE A 1 103 ? -11.123 -10.286 -21.520 1.00 81.94 103 ILE A C 1
ATOM 737 O O . ILE A 1 103 ? -11.734 -11.143 -20.878 1.00 81.94 103 ILE A O 1
ATOM 741 N N . GLN A 1 104 ? -10.136 -10.565 -22.368 1.00 80.25 104 GLN A N 1
ATOM 742 C CA . GLN A 1 104 ? -9.577 -11.892 -22.605 1.00 80.25 104 GLN A CA 1
ATOM 743 C C . GLN A 1 104 ? -8.235 -11.979 -21.878 1.00 80.25 104 GLN A C 1
ATOM 745 O O . GLN A 1 104 ? -7.243 -11.386 -22.289 1.00 80.25 104 GLN A O 1
ATOM 750 N N . TRP A 1 105 ? -8.206 -12.685 -20.750 1.00 70.88 105 TRP A N 1
ATOM 751 C CA . TRP A 1 105 ? -7.002 -12.780 -19.915 1.00 70.88 105 TRP A CA 1
ATOM 752 C C . TRP A 1 105 ? -5.867 -13.585 -20.560 1.00 70.88 105 TRP A C 1
ATOM 754 O O . TRP A 1 105 ? -4.733 -13.500 -20.099 1.00 70.88 105 TRP A O 1
ATOM 764 N N . GLU A 1 106 ? -6.160 -14.345 -21.617 1.00 66.00 106 GLU A N 1
ATOM 765 C CA . GLU A 1 106 ? -5.181 -15.167 -22.334 1.00 66.00 106 GLU A CA 1
ATOM 766 C C . GLU A 1 106 ? -4.140 -14.328 -23.093 1.00 66.00 106 GLU A C 1
ATOM 768 O O . GLU A 1 106 ? -2.984 -14.732 -23.151 1.00 66.00 106 GLU A O 1
ATOM 773 N N . GLU A 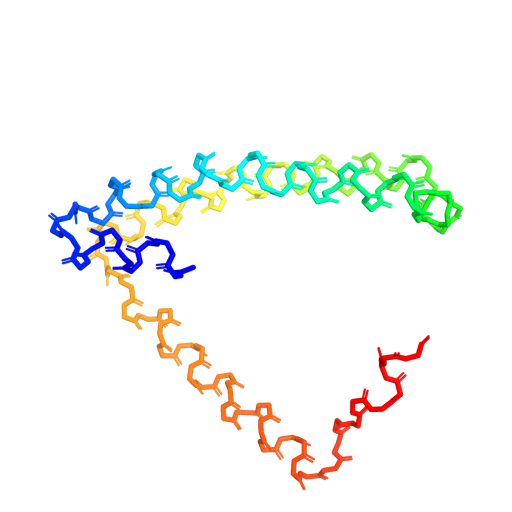1 107 ? -4.500 -13.139 -23.591 1.00 61.31 107 GLU A N 1
ATOM 774 C CA . GLU A 1 107 ? -3.560 -12.242 -24.291 1.00 61.31 107 GLU A CA 1
ATOM 775 C C . GLU A 1 107 ? -2.663 -11.427 -23.338 1.00 61.31 107 GLU A C 1
ATOM 777 O O . GLU A 1 107 ? -1.659 -10.871 -23.767 1.00 61.31 107 GLU A O 1
ATOM 782 N N . LEU A 1 108 ? -3.007 -11.345 -22.046 1.00 56.50 108 LEU A N 1
ATOM 783 C CA . LEU A 1 108 ? -2.306 -10.523 -21.043 1.00 56.50 108 LEU A CA 1
ATOM 784 C C . LEU A 1 108 ? -1.291 -11.300 -20.185 1.00 56.50 108 LEU A C 1
ATOM 786 O O . LEU A 1 108 ? -0.587 -10.687 -19.387 1.00 56.50 108 LEU A O 1
ATOM 790 N N . MET A 1 109 ? -1.257 -12.633 -20.287 1.00 56.28 109 MET A N 1
ATOM 791 C CA . MET A 1 109 ? -0.403 -13.520 -19.474 1.00 56.28 109 MET A CA 1
ATOM 792 C C . MET A 1 109 ? 0.724 -14.195 -20.282 1.00 56.28 109 MET A C 1
ATOM 794 O O . MET A 1 109 ? 1.386 -15.093 -19.757 1.00 56.28 109 MET A O 1
ATOM 798 N N . GLN A 1 110 ? 0.923 -13.785 -21.541 1.00 43.44 110 GLN A N 1
ATOM 799 C CA . GLN A 1 110 ? 2.101 -14.095 -22.365 1.00 43.44 110 GLN A CA 1
ATOM 800 C C . GLN A 1 110 ? 3.068 -12.913 -22.366 1.00 43.44 110 GLN A C 1
ATOM 802 O O . GLN A 1 110 ? 4.287 -13.182 -22.427 1.00 43.44 110 GLN A O 1
#